Protein AF-A0A7S1ALT2-F1 (afdb_monomer_lite)

Secondary structure (DSSP, 8-state):
-HHHHTGGG-S-HHHHHHHHHHHHHHHHHHHHHH--SSSHHHHHHHHHHHHHHHHHHHHHHHTS--SSTTHHHHHHHHHHHHHHHHHHHHHHHHHHHHHHHHTTTT--

Sequence (108 aa):
NTCVALVPVIPNEALELFALAMILLPSLVISARVFPWRVHLANYLDIATNGGFLLIVFLAALFKDVPDKFLIADLLIIVFFCIVSLFLGAVFVALYTLCSQRGKAYAY

Foldseek 3Di:
DVQLVCLVVDPDVLVSLVSNLVVLVVVLVCLLVPVVDPDNLVSLVVSLVSLVVSLVSLVVSQPDDDPPCPPVNVVSVVVNVVSVVVNVVSVVVSVVVVVVCVVVVPPD

Structure (mmCIF, N/CA/C/O backbone):
data_AF-A0A7S1ALT2-F1
#
_entry.id   AF-A0A7S1ALT2-F1
#
loop_
_atom_site.group_PDB
_atom_site.id
_atom_site.type_symbol
_atom_site.label_atom_id
_atom_site.label_alt_id
_atom_site.label_comp_id
_atom_site.label_asym_id
_atom_site.label_entity_id
_atom_site.label_seq_id
_atom_site.pdbx_PDB_ins_code
_atom_site.Cartn_x
_atom_site.Cartn_y
_atom_site.Cartn_z
_atom_site.occupancy
_atom_site.B_iso_or_equiv
_atom_site.auth_seq_id
_atom_site.auth_comp_id
_atom_site.auth_asym_id
_atom_site.auth_atom_id
_atom_site.pdbx_PDB_model_num
ATOM 1 N N . ASN A 1 1 ? -4.873 -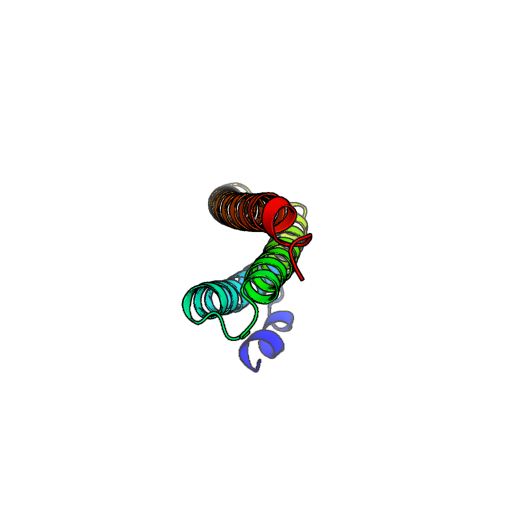14.890 -4.542 1.00 59.78 1 ASN A N 1
ATOM 2 C CA . ASN A 1 1 ? -3.620 -15.657 -4.334 1.00 59.78 1 ASN A CA 1
ATOM 3 C C . ASN A 1 1 ? -3.030 -16.250 -5.605 1.00 59.78 1 ASN A C 1
ATOM 5 O O . ASN A 1 1 ? -1.821 -16.175 -5.752 1.00 59.78 1 ASN A O 1
ATOM 9 N N . THR A 1 2 ? -3.820 -16.764 -6.551 1.00 66.00 2 THR A N 1
ATOM 10 C CA . THR A 1 2 ? -3.311 -17.255 -7.851 1.00 66.00 2 THR A CA 1
ATOM 11 C C . THR A 1 2 ? -2.554 -16.191 -8.655 1.00 66.00 2 THR A C 1
ATOM 13 O O . THR A 1 2 ? -1.502 -16.490 -9.200 1.00 66.00 2 THR A O 1
ATOM 16 N N . CYS A 1 3 ? -3.015 -14.935 -8.654 1.00 64.88 3 CYS A N 1
ATOM 17 C CA . CYS A 1 3 ? -2.319 -13.844 -9.350 1.00 64.88 3 CYS A CA 1
ATOM 18 C C . CYS A 1 3 ? -0.930 -13.539 -8.766 1.00 64.88 3 CYS A C 1
ATOM 20 O O . CYS A 1 3 ? -0.018 -13.220 -9.515 1.00 64.88 3 CYS A O 1
ATOM 22 N N . VAL A 1 4 ? -0.749 -13.682 -7.447 1.00 69.69 4 VAL A N 1
ATOM 23 C CA . VAL A 1 4 ? 0.553 -13.472 -6.784 1.00 69.69 4 VAL A CA 1
ATOM 24 C C . VAL A 1 4 ? 1.544 -14.570 -7.180 1.00 69.69 4 VAL A C 1
ATOM 26 O O . VAL A 1 4 ? 2.720 -14.296 -7.365 1.00 69.69 4 VAL A O 1
ATOM 29 N N . ALA A 1 5 ? 1.069 -15.800 -7.388 1.00 72.25 5 ALA A N 1
ATOM 30 C CA . ALA A 1 5 ? 1.914 -16.913 -7.822 1.00 72.25 5 ALA A CA 1
ATOM 31 C C . ALA A 1 5 ? 2.444 -16.764 -9.264 1.00 72.25 5 ALA A C 1
ATOM 33 O O . ALA A 1 5 ? 3.405 -17.435 -9.625 1.00 72.25 5 ALA A O 1
ATOM 34 N N . LEU A 1 6 ? 1.838 -15.893 -10.081 1.00 68.56 6 LEU A N 1
ATOM 35 C CA . LEU A 1 6 ? 2.261 -15.618 -11.462 1.00 68.56 6 LEU A CA 1
ATOM 36 C C . LEU A 1 6 ? 3.278 -14.476 -11.571 1.00 68.56 6 LEU A C 1
ATOM 38 O O . LEU A 1 6 ? 3.882 -14.295 -12.623 1.00 68.56 6 LEU A O 1
ATOM 42 N N . VAL A 1 7 ? 3.473 -13.717 -10.493 1.00 69.25 7 VAL A N 1
ATOM 43 C CA . VAL A 1 7 ? 4.401 -12.584 -10.435 1.00 69.25 7 VAL A CA 1
ATOM 44 C C . VAL A 1 7 ? 5.845 -12.959 -10.828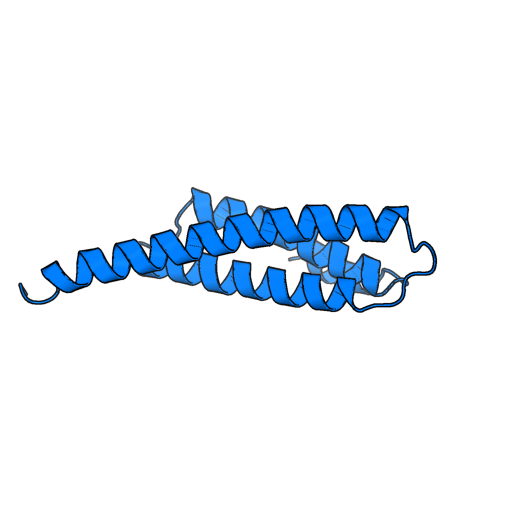 1.00 69.25 7 VAL A C 1
ATOM 46 O O . VAL A 1 7 ? 6.361 -12.310 -11.738 1.00 69.25 7 VAL A O 1
ATOM 49 N N . PRO A 1 8 ? 6.481 -14.021 -10.281 1.00 72.62 8 PRO A N 1
ATOM 50 C CA . PRO A 1 8 ? 7.889 -14.337 -10.569 1.00 72.62 8 PRO A CA 1
ATOM 51 C C . PRO A 1 8 ? 8.150 -14.869 -11.987 1.00 72.62 8 PRO A C 1
ATOM 53 O O . PRO A 1 8 ? 9.272 -15.229 -12.327 1.00 72.62 8 PRO A O 1
ATOM 56 N N . VAL A 1 9 ? 7.121 -14.945 -12.836 1.00 74.69 9 VAL A N 1
ATOM 57 C CA . VAL A 1 9 ? 7.260 -15.304 -14.256 1.00 74.69 9 VAL A CA 1
ATOM 58 C C . VAL A 1 9 ? 7.746 -14.100 -15.084 1.00 74.69 9 VAL A C 1
ATOM 60 O O . VAL A 1 9 ? 8.162 -14.256 -16.231 1.00 74.69 9 VAL A O 1
ATOM 63 N N . ILE A 1 10 ? 7.710 -12.889 -14.519 1.00 73.00 10 ILE A N 1
ATOM 64 C CA . ILE A 1 10 ? 8.103 -11.655 -15.199 1.00 73.00 10 ILE A CA 1
ATOM 65 C C . ILE A 1 10 ? 9.637 -11.511 -15.156 1.00 73.00 10 ILE A C 1
ATOM 67 O O . ILE A 1 10 ? 10.206 -11.401 -14.076 1.00 73.00 10 ILE A O 1
ATOM 71 N N . PRO A 1 11 ? 10.329 -11.438 -16.309 1.00 69.69 11 PRO A N 1
ATOM 72 C CA . PRO A 1 11 ? 11.796 -11.398 -16.363 1.00 69.69 11 PRO A CA 1
ATOM 73 C C . PRO A 1 11 ? 12.402 -10.058 -15.914 1.00 69.69 11 PRO A C 1
ATOM 75 O O . PRO A 1 11 ? 13.615 -9.946 -15.765 1.00 69.69 11 PRO A O 1
ATOM 78 N N . ASN A 1 12 ? 11.576 -9.024 -15.735 1.00 72.75 12 ASN A N 1
ATOM 79 C CA . ASN A 1 12 ? 11.993 -7.720 -15.234 1.00 72.75 12 ASN A CA 1
ATOM 80 C C . ASN A 1 12 ? 11.583 -7.585 -13.766 1.00 72.75 12 ASN A C 1
ATOM 82 O O . ASN A 1 12 ? 10.409 -7.393 -13.457 1.00 72.75 12 ASN A O 1
ATOM 86 N N . GLU A 1 13 ? 12.570 -7.625 -12.879 1.00 72.12 13 GLU A N 1
ATOM 87 C CA . GLU A 1 13 ? 12.359 -7.651 -11.433 1.00 72.12 13 GLU A CA 1
ATOM 88 C C . GLU A 1 13 ? 11.697 -6.367 -10.882 1.00 72.12 13 GLU A C 1
ATOM 90 O O . GLU A 1 13 ? 11.054 -6.394 -9.835 1.00 72.12 13 GLU A O 1
ATOM 95 N N . ALA A 1 14 ? 11.835 -5.220 -11.559 1.00 68.31 14 ALA A N 1
ATOM 96 C CA . ALA A 1 14 ? 11.139 -3.989 -11.168 1.00 68.31 14 ALA A CA 1
ATOM 97 C C . ALA A 1 14 ? 9.651 -4.056 -11.537 1.00 68.31 14 ALA A C 1
ATOM 99 O O . ALA A 1 14 ? 8.777 -3.659 -10.764 1.00 68.31 14 ALA A O 1
ATOM 100 N N . LEU A 1 15 ? 9.363 -4.610 -12.716 1.00 73.44 15 LEU A N 1
ATOM 101 C CA . LEU A 1 15 ? 8.005 -4.811 -13.210 1.00 73.44 15 LEU A CA 1
ATOM 102 C C . LEU A 1 15 ? 7.285 -5.923 -12.433 1.00 73.44 15 LEU A C 1
ATOM 104 O O . LEU A 1 15 ? 6.080 -5.838 -12.216 1.00 73.44 15 LEU A O 1
ATOM 108 N N . GLU A 1 16 ? 8.033 -6.914 -11.954 1.00 76.25 16 GLU A N 1
ATOM 109 C CA . GLU A 1 16 ? 7.580 -7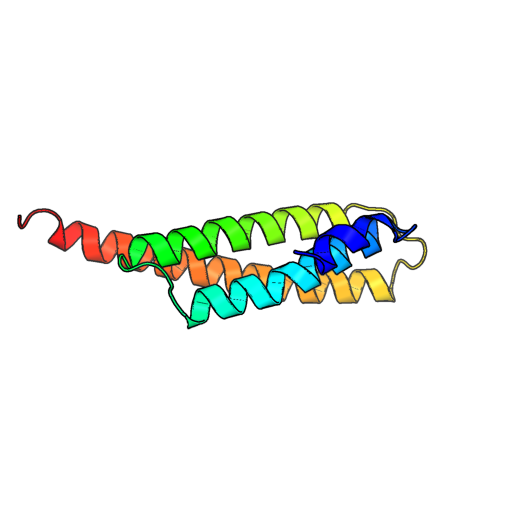.945 -11.024 1.00 76.25 16 GLU A CA 1
ATOM 110 C C . GLU A 1 16 ? 7.068 -7.332 -9.710 1.00 76.25 16 GLU A C 1
ATOM 112 O O . GLU A 1 16 ? 5.914 -7.539 -9.327 1.00 76.25 16 GLU A O 1
ATOM 117 N N . LEU A 1 17 ? 7.897 -6.519 -9.047 1.00 74.44 17 LEU A N 1
ATOM 118 C CA . LEU A 1 17 ? 7.530 -5.854 -7.795 1.00 74.44 17 LEU A CA 1
ATOM 119 C C . LEU A 1 17 ? 6.358 -4.881 -7.989 1.00 74.44 17 LEU A C 1
ATOM 121 O O . LEU A 1 17 ? 5.463 -4.810 -7.144 1.00 74.44 17 LEU A O 1
ATOM 125 N N . PHE A 1 18 ? 6.315 -4.184 -9.127 1.00 74.00 18 PHE A N 1
ATOM 126 C CA . PHE A 1 18 ? 5.193 -3.323 -9.490 1.00 74.00 18 PHE A CA 1
ATOM 127 C C . PHE A 1 18 ? 3.891 -4.116 -9.685 1.00 74.00 18 PHE A C 1
ATOM 129 O O . PHE A 1 18 ? 2.855 -3.753 -9.128 1.00 74.00 18 PHE A O 1
ATOM 136 N N . ALA A 1 19 ? 3.930 -5.226 -10.427 1.00 79.38 19 ALA A N 1
ATOM 137 C CA . ALA A 1 19 ? 2.770 -6.086 -10.643 1.00 79.38 19 ALA A CA 1
ATOM 138 C C . ALA A 1 19 ? 2.256 -6.684 -9.326 1.00 79.38 19 ALA A C 1
ATOM 140 O O . ALA A 1 19 ? 1.048 -6.702 -9.083 1.00 79.38 19 ALA A O 1
ATOM 141 N N . LEU A 1 20 ? 3.162 -7.106 -8.440 1.00 80.12 20 LEU A N 1
ATOM 142 C CA . LEU A 1 20 ? 2.821 -7.597 -7.107 1.00 80.12 20 LEU A CA 1
ATOM 143 C C . LEU A 1 20 ? 2.078 -6.533 -6.296 1.00 80.12 20 LEU A C 1
ATOM 145 O O . LEU A 1 20 ? 1.033 -6.810 -5.703 1.00 80.12 20 LEU A O 1
ATOM 149 N N . ALA A 1 21 ? 2.574 -5.299 -6.316 1.00 76.56 21 ALA A N 1
ATOM 150 C CA . ALA A 1 21 ? 1.953 -4.202 -5.597 1.00 76.56 21 ALA A CA 1
ATOM 151 C C . ALA A 1 21 ? 0.587 -3.806 -6.190 1.00 76.56 21 ALA A C 1
ATOM 153 O O . ALA A 1 21 ? -0.359 -3.558 -5.441 1.00 76.56 21 ALA A O 1
ATOM 154 N N . MET A 1 22 ? 0.434 -3.847 -7.518 1.00 78.06 22 MET A N 1
ATOM 155 C CA . MET A 1 22 ? -0.849 -3.634 -8.202 1.00 78.06 22 MET A CA 1
ATOM 156 C C . MET A 1 22 ? -1.885 -4.722 -7.896 1.00 78.06 22 MET A C 1
ATOM 158 O O . MET A 1 22 ? -3.079 -4.436 -7.881 1.00 78.06 22 MET A O 1
ATOM 162 N N . ILE A 1 23 ? -1.461 -5.956 -7.615 1.00 83.50 23 ILE A N 1
ATOM 163 C CA . ILE A 1 23 ? -2.357 -7.043 -7.188 1.00 83.50 23 ILE A CA 1
ATOM 164 C C . ILE A 1 23 ? -2.786 -6.866 -5.724 1.00 83.50 23 ILE A C 1
ATOM 166 O O . ILE A 1 23 ? -3.925 -7.171 -5.365 1.00 83.50 23 ILE A O 1
ATOM 170 N N . LEU A 1 24 ? -1.887 -6.375 -4.872 1.00 80.81 24 LEU A N 1
ATOM 171 C CA . LEU A 1 24 ? -2.141 -6.185 -3.443 1.00 80.81 24 LEU A CA 1
ATOM 172 C C . LEU A 1 24 ? -2.951 -4.911 -3.136 1.00 80.81 24 LEU A C 1
ATOM 174 O O . LEU A 1 24 ? -3.705 -4.888 -2.162 1.00 80.81 24 LEU A O 1
ATOM 178 N N . LEU A 1 25 ? -2.866 -3.878 -3.979 1.00 80.00 25 LEU A N 1
ATOM 179 C CA . LEU A 1 25 ? -3.598 -2.612 -3.833 1.00 80.00 25 LEU A C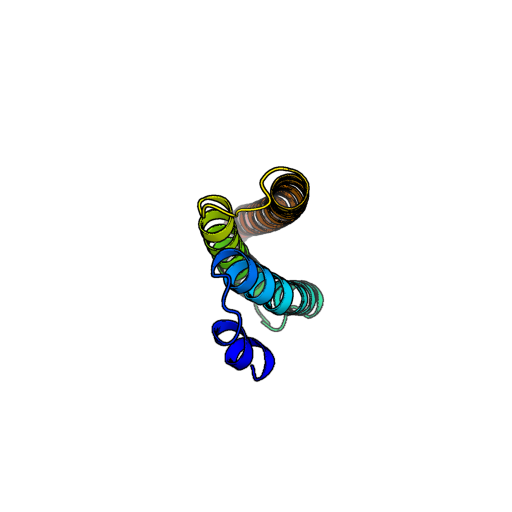A 1
ATOM 180 C C . LEU A 1 25 ? -5.129 -2.793 -3.735 1.00 80.00 25 LEU A C 1
ATOM 182 O O . LEU A 1 25 ? -5.721 -2.303 -2.772 1.00 80.00 25 LEU A O 1
ATOM 186 N N . PRO A 1 26 ? -5.800 -3.520 -4.651 1.00 82.25 26 PRO A N 1
ATOM 187 C CA . PRO A 1 26 ? -7.233 -3.784 -4.552 1.00 82.25 26 PRO A CA 1
ATOM 188 C C . PRO A 1 26 ? -7.607 -4.525 -3.270 1.00 82.25 26 PRO A C 1
ATOM 190 O O . PRO A 1 26 ? -8.632 -4.219 -2.668 1.00 82.25 26 PRO A O 1
ATOM 193 N N . SER A 1 27 ? -6.763 -5.460 -2.819 1.00 81.75 27 SER A N 1
ATOM 194 C CA . SER A 1 27 ? -6.985 -6.178 -1.561 1.00 81.75 27 SER A CA 1
ATOM 195 C C . SER A 1 27 ? -6.988 -5.219 -0.372 1.00 81.75 27 SER A C 1
ATOM 197 O O . SER A 1 27 ? -7.870 -5.306 0.477 1.00 81.75 27 SER A O 1
ATOM 199 N N . LEU A 1 28 ? -6.051 -4.266 -0.337 1.00 80.56 28 LEU A N 1
ATOM 200 C CA . LEU A 1 28 ? -6.007 -3.221 0.686 1.00 80.56 28 LEU A CA 1
ATOM 201 C C . LEU A 1 28 ? -7.271 -2.349 0.653 1.00 80.56 28 LEU A C 1
ATOM 203 O O . LEU A 1 28 ? -7.868 -2.086 1.694 1.00 80.56 28 LEU A O 1
ATOM 207 N N . VAL A 1 29 ? -7.699 -1.922 -0.539 1.00 80.31 29 VAL A N 1
ATOM 208 C CA . VAL A 1 29 ? -8.891 -1.076 -0.718 1.00 80.31 29 VAL A CA 1
ATOM 209 C C . VAL A 1 29 ? -10.160 -1.804 -0.275 1.00 80.31 29 VAL A C 1
ATOM 211 O O . VAL A 1 29 ? -11.005 -1.211 0.396 1.00 80.31 29 VAL A O 1
ATOM 214 N N . ILE A 1 30 ? -10.292 -3.090 -0.607 1.00 83.44 30 ILE A N 1
ATOM 215 C CA . ILE A 1 30 ? -11.422 -3.919 -0.176 1.00 83.44 30 ILE A CA 1
ATOM 216 C C . ILE A 1 30 ? -11.407 -4.069 1.346 1.00 83.44 30 ILE A C 1
ATOM 218 O O . ILE A 1 30 ? -12.426 -3.802 1.977 1.00 83.44 30 ILE A O 1
ATOM 222 N N . SER A 1 31 ? -10.266 -4.406 1.955 1.00 79.50 31 SER A N 1
ATOM 223 C CA . SER A 1 31 ? -10.150 -4.506 3.417 1.00 79.50 31 SER A CA 1
ATOM 224 C C . SER A 1 31 ? -10.483 -3.185 4.118 1.00 79.50 31 SER A C 1
ATOM 226 O O . SER A 1 31 ? -11.194 -3.187 5.123 1.00 79.50 31 SER A O 1
ATOM 228 N N . ALA A 1 32 ? -10.063 -2.051 3.549 1.00 76.56 32 ALA A N 1
ATOM 229 C CA . ALA A 1 32 ? -10.376 -0.722 4.069 1.00 76.56 32 ALA A CA 1
ATOM 230 C C . ALA A 1 32 ? -11.861 -0.343 3.958 1.00 76.56 32 ALA A C 1
ATOM 232 O O . ALA A 1 32 ? -12.343 0.481 4.730 1.00 76.56 32 ALA A O 1
ATOM 233 N N . ARG A 1 33 ? -12.598 -0.926 3.006 1.00 80.31 33 ARG A N 1
ATOM 234 C CA . ARG A 1 33 ? -14.042 -0.698 2.833 1.00 80.31 33 ARG A CA 1
ATOM 235 C C . ARG A 1 33 ? -14.898 -1.660 3.643 1.00 80.31 33 ARG A C 1
ATOM 237 O O . ARG A 1 33 ? -15.936 -1.253 4.152 1.00 80.31 33 ARG A O 1
ATOM 244 N N . VAL A 1 34 ? -14.490 -2.922 3.720 1.00 85.44 34 VAL A N 1
ATOM 245 C CA . VAL A 1 34 ? -15.268 -3.991 4.355 1.00 85.44 34 VAL A CA 1
ATOM 246 C C . VAL A 1 34 ? -15.094 -3.982 5.870 1.00 85.44 34 VAL A C 1
ATOM 248 O O . VAL A 1 34 ? -16.022 -4.377 6.567 1.00 85.44 34 VAL A O 1
ATOM 251 N N . PHE A 1 35 ? -13.948 -3.512 6.378 1.00 81.81 35 PHE A N 1
ATOM 252 C CA . PHE A 1 35 ? -13.617 -3.546 7.804 1.00 81.81 35 PHE A CA 1
ATOM 253 C C . PHE A 1 35 ? -13.936 -4.914 8.432 1.00 81.81 35 PHE A C 1
ATOM 255 O O . PHE A 1 35 ? -14.815 -5.023 9.290 1.00 81.81 35 PHE A O 1
ATOM 262 N N . PRO A 1 36 ? -13.251 -5.982 7.982 1.00 78.88 36 PRO A N 1
ATOM 263 C CA . PRO A 1 36 ? -13.623 -7.357 8.311 1.00 78.88 36 PRO A CA 1
ATOM 264 C C . PRO A 1 36 ? -13.563 -7.662 9.814 1.00 78.88 36 PRO A C 1
ATOM 266 O O . PRO A 1 36 ? -14.208 -8.599 10.290 1.00 78.88 36 PRO A O 1
ATOM 269 N N . TRP A 1 37 ? -12.802 -6.881 10.582 1.00 81.88 37 TRP A N 1
ATOM 270 C CA . TRP A 1 37 ? -12.623 -7.093 12.009 1.00 81.88 37 TRP A CA 1
ATOM 271 C C . TRP A 1 37 ? -13.719 -6.395 12.819 1.00 81.88 37 TRP A C 1
ATOM 273 O O . TRP A 1 37 ? -14.066 -5.241 12.583 1.00 81.88 37 TRP A O 1
ATOM 283 N N . ARG A 1 38 ? -14.231 -7.064 13.858 1.00 81.31 38 ARG A N 1
ATOM 284 C CA . ARG A 1 38 ? -15.221 -6.459 14.772 1.00 81.31 38 ARG A CA 1
ATOM 285 C C . ARG A 1 38 ? -14.650 -5.288 15.574 1.00 81.31 38 ARG A C 1
ATOM 287 O O . ARG A 1 38 ? -15.377 -4.374 15.945 1.00 81.31 38 ARG A O 1
ATOM 294 N N . VAL A 1 39 ? -13.351 -5.326 15.863 1.00 82.88 39 VAL A N 1
ATOM 295 C CA . VAL A 1 39 ? -12.660 -4.274 16.608 1.00 82.88 39 VAL A CA 1
ATOM 296 C C . VAL A 1 39 ? -12.140 -3.235 15.619 1.00 82.88 39 VAL A C 1
ATOM 298 O O . VAL A 1 39 ? -11.261 -3.529 14.812 1.00 82.88 39 VAL A O 1
ATOM 301 N N . HIS A 1 40 ? -12.641 -1.999 15.702 1.00 76.94 40 HIS A N 1
ATOM 302 C CA . HIS A 1 40 ? -12.220 -0.907 14.814 1.00 76.94 40 HIS A CA 1
ATOM 303 C C . HIS A 1 40 ? -10.709 -0.666 14.837 1.00 76.94 40 HIS A C 1
ATOM 305 O O . HIS A 1 40 ? -10.113 -0.443 13.790 1.00 76.94 40 HIS A O 1
ATOM 311 N N . LEU A 1 41 ? -10.074 -0.776 16.006 1.00 75.88 41 LEU A N 1
ATOM 312 C CA . LEU A 1 41 ? -8.624 -0.639 16.114 1.00 75.88 41 LEU A CA 1
ATOM 313 C C . LEU A 1 41 ? -7.875 -1.698 15.290 1.00 75.88 41 LEU A C 1
ATOM 315 O O . LEU A 1 41 ? -6.905 -1.365 14.618 1.00 75.88 41 LEU A O 1
ATOM 319 N N . ALA A 1 42 ? -8.346 -2.950 15.303 1.00 79.44 42 ALA A N 1
ATOM 320 C CA . ALA A 1 42 ? -7.727 -4.035 14.545 1.00 79.44 42 ALA A CA 1
ATOM 321 C C . ALA A 1 42 ? -7.810 -3.783 13.034 1.00 79.44 42 ALA A C 1
ATOM 323 O O . ALA A 1 42 ? -6.841 -4.018 12.326 1.00 79.44 42 ALA A O 1
ATOM 324 N N . ASN A 1 43 ? -8.921 -3.217 12.557 1.00 79.75 43 ASN A N 1
ATOM 325 C CA . ASN A 1 43 ? -9.055 -2.805 11.162 1.00 79.75 43 ASN A CA 1
ATOM 326 C C . ASN A 1 43 ? -8.036 -1.741 10.748 1.00 79.75 43 ASN A C 1
ATOM 328 O O . ASN A 1 43 ? -7.390 -1.875 9.713 1.00 79.75 43 ASN A O 1
ATOM 332 N N . TYR A 1 44 ? -7.896 -0.675 11.538 1.00 78.50 44 TYR A N 1
ATOM 333 C CA . TYR A 1 44 ? -6.942 0.388 11.221 1.00 78.50 44 TYR A CA 1
ATOM 334 C C . TYR A 1 44 ? -5.501 -0.113 11.267 1.00 78.50 44 TYR A C 1
ATOM 336 O O . TYR A 1 44 ? -4.693 0.268 10.422 1.00 78.50 44 TYR A O 1
ATOM 344 N N . LEU A 1 45 ? -5.194 -0.990 12.224 1.00 80.69 45 LEU A N 1
ATOM 345 C CA . LEU A 1 45 ? -3.878 -1.598 12.350 1.00 80.69 45 LEU A CA 1
ATOM 346 C C . LEU A 1 45 ? -3.577 -2.507 11.153 1.00 80.69 45 LEU A C 1
ATOM 348 O O . LEU A 1 45 ? -2.511 -2.368 10.570 1.00 80.69 45 LEU A O 1
ATOM 352 N N . ASP A 1 46 ? -4.535 -3.331 10.724 1.00 83.00 46 ASP A N 1
ATOM 353 C CA . ASP A 1 46 ? -4.420 -4.208 9.553 1.00 83.00 46 ASP A CA 1
ATOM 354 C C . ASP A 1 46 ? -4.192 -3.416 8.250 1.00 83.00 46 ASP A C 1
ATOM 356 O O . ASP A 1 46 ? -3.297 -3.737 7.464 1.00 83.00 46 ASP A O 1
ATOM 360 N N . ILE A 1 47 ? -4.930 -2.316 8.047 1.00 81.31 47 ILE A N 1
ATOM 361 C CA . ILE A 1 47 ? -4.724 -1.404 6.908 1.00 81.31 47 ILE A CA 1
ATOM 362 C C . ILE A 1 47 ? -3.335 -0.757 6.977 1.00 81.31 47 ILE A C 1
ATOM 364 O O . ILE A 1 47 ? -2.658 -0.661 5.954 1.00 81.31 47 ILE A O 1
ATOM 368 N N . ALA A 1 48 ? -2.885 -0.342 8.164 1.00 80.50 48 ALA A N 1
ATOM 369 C CA . ALA A 1 48 ? -1.564 0.251 8.341 1.00 80.50 48 ALA A CA 1
ATOM 370 C C . ALA A 1 48 ? -0.438 -0.757 8.053 1.00 80.50 48 ALA A C 1
ATOM 372 O O . ALA A 1 48 ? 0.488 -0.425 7.318 1.00 80.50 48 ALA A O 1
ATOM 373 N N . THR A 1 49 ? -0.510 -1.998 8.547 1.00 84.00 49 THR A N 1
ATOM 374 C CA . THR A 1 49 ? 0.517 -3.017 8.263 1.00 84.00 49 THR A CA 1
ATOM 375 C C . THR A 1 49 ? 0.566 -3.401 6.790 1.00 84.00 49 THR A C 1
ATOM 377 O O . THR A 1 49 ? 1.649 -3.421 6.207 1.00 84.00 49 THR A O 1
ATOM 380 N N . ASN A 1 50 ? -0.585 -3.650 6.159 1.00 85.00 50 ASN A N 1
ATOM 381 C CA . ASN A 1 50 ? -0.624 -4.004 4.738 1.00 85.00 50 ASN A CA 1
ATOM 382 C C . ASN A 1 50 ? -0.213 -2.823 3.842 1.00 85.00 50 ASN A C 1
ATOM 384 O O . ASN A 1 50 ? 0.503 -3.009 2.858 1.00 85.00 50 ASN A O 1
ATOM 388 N N . GLY A 1 51 ? -0.615 -1.599 4.199 1.00 81.50 51 GLY A N 1
ATOM 389 C CA . GLY A 1 51 ? -0.211 -0.381 3.498 1.00 81.50 51 GLY A CA 1
ATOM 390 C C . GLY A 1 51 ? 1.289 -0.116 3.621 1.00 81.50 51 GLY A C 1
ATOM 391 O O . GLY A 1 51 ? 1.938 0.205 2.630 1.00 81.50 51 GLY A O 1
ATOM 392 N N . GLY A 1 52 ? 1.863 -0.318 4.810 1.00 83.06 52 GLY A N 1
ATOM 393 C CA . GLY A 1 52 ? 3.302 -0.192 5.042 1.00 83.06 52 GLY A CA 1
ATOM 394 C C . GLY A 1 52 ? 4.111 -1.229 4.262 1.00 83.06 52 GLY A C 1
ATOM 395 O O . GLY A 1 52 ? 5.113 -0.882 3.641 1.00 83.06 52 GLY A O 1
ATOM 396 N N . PHE A 1 53 ? 3.648 -2.482 4.221 1.00 84.38 53 PHE A N 1
ATOM 397 C CA . PHE A 1 53 ? 4.271 -3.533 3.413 1.00 84.38 53 PHE A CA 1
ATOM 398 C C . PHE A 1 53 ? 4.288 -3.175 1.920 1.00 84.38 53 PHE A C 1
ATOM 400 O O . PHE A 1 53 ? 5.336 -3.246 1.280 1.00 84.38 53 PHE A O 1
ATOM 407 N N . LEU A 1 54 ? 3.156 -2.712 1.382 1.00 82.81 54 LEU A N 1
ATOM 408 C CA . LEU A 1 54 ? 3.053 -2.220 0.004 1.00 82.81 54 LEU A CA 1
ATOM 409 C C . LEU A 1 54 ? 4.048 -1.090 -0.294 1.00 82.81 54 LEU A C 1
ATOM 411 O O . LEU A 1 54 ? 4.644 -1.061 -1.369 1.00 82.81 54 LEU A O 1
ATOM 415 N N . LEU A 1 55 ? 4.250 -0.184 0.662 1.00 81.50 55 LEU A N 1
ATOM 416 C CA . LEU A 1 55 ? 5.164 0.950 0.542 1.00 81.50 55 LEU A CA 1
ATOM 417 C C . LEU A 1 55 ? 6.629 0.489 0.479 1.00 81.50 55 LEU A C 1
ATOM 419 O O . LEU A 1 55 ? 7.386 0.972 -0.359 1.00 81.50 55 LEU A O 1
ATOM 423 N N . ILE A 1 56 ? 7.008 -0.494 1.303 1.00 83.06 56 ILE A N 1
ATOM 424 C CA . ILE A 1 56 ? 8.345 -1.112 1.276 1.00 83.06 56 ILE A CA 1
ATOM 425 C C . ILE A 1 56 ? 8.591 -1.816 -0.065 1.00 83.06 56 ILE A C 1
ATOM 427 O O . ILE A 1 56 ? 9.655 -1.645 -0.657 1.00 83.06 56 ILE A O 1
ATOM 431 N N . VAL A 1 57 ? 7.608 -2.569 -0.570 1.00 81.12 57 VAL A N 1
ATOM 432 C CA . VAL A 1 57 ? 7.702 -3.260 -1.869 1.00 81.12 57 VAL A CA 1
ATOM 433 C C . VAL A 1 57 ? 7.867 -2.258 -3.016 1.00 81.12 57 VAL A C 1
ATOM 435 O O . VAL A 1 57 ? 8.726 -2.448 -3.875 1.00 81.12 57 VAL A O 1
ATOM 438 N N . PHE A 1 58 ? 7.104 -1.162 -3.012 1.00 76.25 58 PHE A N 1
ATOM 439 C CA . PHE A 1 58 ? 7.242 -0.098 -4.011 1.00 76.25 58 PHE A CA 1
ATOM 440 C C . PHE A 1 58 ? 8.593 0.611 -3.936 1.00 76.25 58 PHE A C 1
ATOM 442 O O . PHE A 1 58 ? 9.192 0.907 -4.967 1.00 76.25 58 PHE A O 1
ATOM 449 N N . LEU A 1 59 ? 9.092 0.864 -2.725 1.00 77.81 59 LEU A N 1
ATOM 450 C CA . LEU A 1 59 ? 10.399 1.476 -2.529 1.00 77.81 59 LEU A CA 1
ATOM 451 C C . LEU A 1 59 ? 11.510 0.567 -3.078 1.00 77.81 59 LEU A C 1
ATOM 453 O O . LEU A 1 59 ? 12.396 1.038 -3.785 1.00 77.81 59 LEU A O 1
ATOM 457 N N . ALA A 1 60 ? 11.420 -0.742 -2.829 1.00 79.19 60 ALA A N 1
ATOM 458 C CA . ALA A 1 60 ? 12.336 -1.730 -3.393 1.00 79.19 60 ALA A CA 1
ATOM 459 C C . ALA A 1 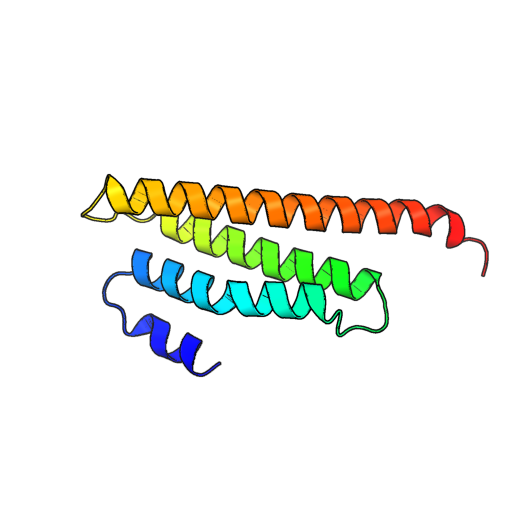60 ? 12.277 -1.783 -4.931 1.00 79.19 60 ALA A C 1
ATOM 461 O O . ALA A 1 60 ? 13.312 -1.946 -5.573 1.00 79.19 60 ALA A O 1
ATOM 462 N N . ALA A 1 61 ? 11.091 -1.608 -5.525 1.00 74.19 61 ALA A N 1
ATOM 463 C CA . ALA A 1 61 ? 10.929 -1.526 -6.977 1.00 74.19 61 ALA A CA 1
ATOM 464 C C . ALA A 1 61 ? 11.584 -0.265 -7.564 1.00 74.19 61 ALA A C 1
ATOM 466 O O . ALA A 1 61 ? 12.192 -0.324 -8.628 1.00 74.19 61 ALA A O 1
ATOM 467 N N . LEU A 1 62 ? 11.484 0.864 -6.856 1.00 71.25 62 LEU A N 1
ATOM 468 C CA . LEU A 1 62 ? 11.999 2.162 -7.294 1.00 71.25 62 LEU A CA 1
ATOM 469 C C . LEU A 1 62 ? 13.530 2.258 -7.223 1.00 71.25 62 LEU A C 1
ATOM 471 O O . LEU A 1 62 ? 14.137 2.948 -8.034 1.00 71.25 62 LEU A O 1
ATOM 475 N N . PHE A 1 63 ? 14.164 1.540 -6.292 1.00 72.44 63 PHE A N 1
ATOM 476 C CA . PHE A 1 63 ? 15.627 1.445 -6.206 1.00 72.44 63 PHE A CA 1
ATOM 477 C C . PHE A 1 63 ? 16.260 0.529 -7.263 1.00 72.44 63 PHE A C 1
ATOM 479 O O . PHE A 1 63 ? 17.482 0.382 -7.290 1.00 72.44 63 PHE A O 1
ATOM 486 N N . LYS A 1 64 ? 15.456 -0.107 -8.118 1.00 72.69 64 LYS A N 1
ATOM 487 C CA . LYS A 1 64 ? 15.931 -1.077 -9.099 1.00 72.69 64 LYS A CA 1
ATOM 488 C C . LYS A 1 64 ? 16.183 -0.409 -10.445 1.00 72.69 64 LYS A C 1
ATOM 490 O O . LYS A 1 64 ? 15.325 0.300 -10.962 1.00 72.69 64 LYS A O 1
ATOM 495 N N . ASP A 1 65 ? 17.358 -0.647 -11.022 1.00 64.12 65 ASP A N 1
ATOM 496 C CA . ASP A 1 65 ? 17.737 -0.064 -12.308 1.00 64.12 65 ASP A CA 1
ATOM 497 C C . ASP A 1 65 ? 16.900 -0.656 -13.453 1.00 64.12 65 ASP A C 1
ATOM 499 O O . ASP A 1 65 ? 17.031 -1.828 -13.806 1.00 64.12 65 ASP A O 1
ATOM 503 N N . VAL A 1 66 ? 16.046 0.175 -14.057 1.00 65.19 66 VAL A N 1
ATOM 504 C CA . VAL A 1 66 ? 15.241 -0.178 -15.236 1.00 65.19 66 VAL A CA 1
ATOM 505 C C . VAL A 1 66 ? 15.864 0.461 -16.487 1.00 65.19 66 VAL A C 1
ATOM 507 O O . VAL A 1 66 ? 16.285 1.619 -16.428 1.00 65.19 66 VAL A O 1
ATOM 510 N N . PRO A 1 67 ? 15.932 -0.248 -17.631 1.00 59.66 67 PRO A N 1
ATOM 511 C CA . PRO A 1 67 ? 16.496 0.291 -18.873 1.00 59.66 67 PRO A CA 1
ATOM 512 C C . PRO A 1 67 ? 15.720 1.499 -19.436 1.00 59.66 67 PRO A C 1
ATOM 514 O O . PRO A 1 67 ? 16.340 2.409 -19.981 1.00 59.66 67 PRO A O 1
ATOM 517 N N . ASP A 1 68 ? 14.397 1.564 -19.239 1.00 63.22 68 ASP A N 1
ATOM 518 C CA . ASP A 1 68 ? 13.544 2.702 -19.624 1.00 63.22 68 ASP A CA 1
ATOM 519 C C . ASP A 1 68 ? 13.352 3.678 -18.453 1.00 63.22 68 ASP A C 1
ATOM 521 O O . ASP A 1 68 ? 12.386 3.616 -17.690 1.00 63.22 68 ASP A O 1
ATOM 525 N N . LYS A 1 69 ? 14.316 4.591 -18.295 1.00 62.00 69 LYS A N 1
ATOM 526 C CA . LYS A 1 69 ? 14.468 5.418 -17.086 1.00 62.00 69 LYS A CA 1
ATOM 527 C C . LYS A 1 69 ? 13.489 6.580 -16.939 1.00 62.00 69 LYS A C 1
ATOM 529 O O . LYS A 1 69 ? 13.347 7.073 -15.831 1.00 62.00 69 LYS A O 1
ATOM 534 N N . PHE A 1 70 ? 12.846 7.049 -18.008 1.00 66.31 70 PHE A N 1
ATOM 535 C CA . PHE A 1 70 ? 12.069 8.296 -17.942 1.00 66.31 70 PHE A CA 1
ATOM 536 C C . PHE A 1 70 ? 10.568 8.062 -17.725 1.00 66.31 70 PHE A C 1
ATOM 538 O O . PHE A 1 70 ? 10.012 8.561 -16.756 1.00 66.31 70 PHE A O 1
ATOM 545 N N . LEU A 1 71 ? 9.910 7.255 -18.566 1.00 66.31 71 LEU A N 1
ATOM 546 C CA . LEU A 1 71 ? 8.454 7.050 -18.471 1.00 66.31 71 LEU A CA 1
ATOM 547 C C . LEU A 1 71 ? 8.041 6.137 -17.309 1.00 66.31 71 LEU A C 1
ATOM 549 O O . LEU A 1 71 ? 7.055 6.403 -16.624 1.00 66.31 71 LEU A O 1
ATOM 553 N N . ILE A 1 72 ? 8.788 5.054 -17.082 1.00 68.44 72 ILE A N 1
ATOM 554 C CA . ILE A 1 72 ? 8.459 4.076 -16.038 1.00 68.44 72 ILE A CA 1
ATOM 555 C C . ILE A 1 72 ? 8.765 4.659 -14.654 1.00 68.44 72 ILE A C 1
ATOM 557 O O . ILE A 1 72 ? 7.975 4.474 -13.730 1.00 68.44 72 ILE A O 1
ATOM 561 N N . ALA A 1 73 ? 9.858 5.419 -14.523 1.00 69.50 73 ALA A N 1
ATOM 562 C CA . ALA A 1 73 ? 10.212 6.080 -13.271 1.00 69.50 73 ALA A CA 1
ATOM 563 C C . ALA A 1 73 ? 9.181 7.143 -12.861 1.00 69.50 73 ALA A C 1
ATOM 565 O O . ALA A 1 73 ? 8.757 7.139 -11.708 1.00 69.50 73 ALA A O 1
ATOM 566 N N . ASP A 1 74 ? 8.713 7.991 -13.787 1.00 75.00 74 ASP A N 1
ATOM 567 C CA . ASP A 1 74 ? 7.686 9.000 -13.478 1.00 75.00 74 ASP A CA 1
ATOM 568 C C . ASP A 1 74 ? 6.366 8.356 -13.028 1.00 75.00 74 ASP A C 1
ATOM 570 O O . ASP A 1 74 ? 5.775 8.768 -12.026 1.00 75.00 74 ASP A O 1
ATOM 574 N N . LEU A 1 75 ? 5.920 7.291 -13.706 1.00 72.69 75 LEU A N 1
ATOM 575 C CA . LEU A 1 75 ? 4.720 6.550 -13.304 1.00 72.69 75 LEU A CA 1
ATOM 576 C C . LEU A 1 75 ? 4.882 5.890 -11.928 1.00 72.69 75 LEU A C 1
ATOM 578 O O . LEU A 1 75 ? 3.967 5.960 -11.104 1.00 72.69 75 LEU A O 1
ATOM 582 N N . LEU A 1 76 ? 6.041 5.286 -11.652 1.00 72.19 76 LEU A N 1
ATOM 583 C CA . LEU A 1 76 ? 6.355 4.690 -10.349 1.00 72.19 76 LEU A CA 1
ATOM 584 C C . LEU A 1 76 ? 6.327 5.735 -9.231 1.00 72.19 76 LEU A C 1
ATOM 586 O O . LEU A 1 76 ? 5.757 5.474 -8.173 1.00 72.19 76 LEU A O 1
ATOM 590 N N . ILE A 1 77 ? 6.891 6.921 -9.470 1.00 76.31 77 ILE A N 1
ATOM 591 C CA . ILE A 1 77 ? 6.916 8.023 -8.503 1.00 76.31 77 ILE A CA 1
ATOM 592 C C . ILE A 1 77 ? 5.496 8.518 -8.203 1.00 76.31 77 ILE A C 1
ATOM 594 O O . ILE A 1 77 ? 5.139 8.672 -7.033 1.00 76.31 77 ILE A O 1
ATOM 598 N N . ILE A 1 78 ? 4.657 8.727 -9.224 1.00 80.12 78 ILE A N 1
ATOM 599 C CA . ILE A 1 78 ? 3.265 9.173 -9.032 1.00 80.12 78 ILE A CA 1
ATOM 600 C C . ILE A 1 78 ? 2.487 8.156 -8.191 1.00 80.12 78 ILE A C 1
ATOM 602 O O . ILE A 1 78 ? 1.839 8.521 -7.207 1.00 80.12 78 ILE A O 1
ATOM 606 N N . VAL A 1 79 ? 2.581 6.870 -8.540 1.00 75.44 79 VAL A N 1
ATOM 607 C CA . VAL A 1 79 ? 1.890 5.801 -7.806 1.00 75.44 79 VAL A CA 1
ATOM 608 C C . VAL A 1 79 ? 2.422 5.686 -6.375 1.00 75.44 79 VAL A C 1
ATOM 610 O O . VAL A 1 79 ? 1.633 5.524 -5.442 1.00 75.44 79 VAL A O 1
ATOM 613 N N . PHE A 1 80 ? 3.729 5.859 -6.172 1.00 76.06 80 PHE A N 1
ATOM 614 C CA . PHE A 1 80 ? 4.339 5.899 -4.847 1.00 76.06 80 PHE A CA 1
ATOM 615 C C . PHE A 1 80 ? 3.749 7.018 -3.980 1.00 76.06 80 PHE A C 1
ATOM 617 O O . PHE A 1 80 ? 3.290 6.748 -2.871 1.00 76.06 80 PHE A O 1
ATOM 624 N N . PHE A 1 81 ? 3.662 8.253 -4.483 1.00 80.81 81 PHE A N 1
ATOM 625 C CA . PHE A 1 81 ? 3.053 9.363 -3.741 1.00 80.81 81 PHE A CA 1
ATOM 626 C C . PHE A 1 81 ? 1.565 9.128 -3.427 1.00 80.81 81 PHE A C 1
ATOM 628 O O . PHE A 1 81 ? 1.103 9.450 -2.325 1.00 80.81 81 PHE A O 1
ATOM 635 N N . CYS A 1 82 ? 0.808 8.512 -4.340 1.00 80.69 82 CYS A N 1
ATOM 636 C CA . CYS A 1 82 ? -0.576 8.114 -4.075 1.00 80.69 82 CYS A CA 1
ATOM 637 C C . CYS A 1 82 ? -0.672 7.101 -2.923 1.00 80.69 82 CYS A C 1
ATOM 639 O O . CYS A 1 82 ? -1.499 7.262 -2.026 1.00 80.69 82 CYS A O 1
ATOM 641 N N . ILE A 1 83 ? 0.196 6.089 -2.892 1.00 75.38 83 ILE A N 1
ATOM 642 C CA . ILE A 1 83 ? 0.201 5.079 -1.824 1.00 75.38 83 ILE A CA 1
ATOM 643 C C . ILE A 1 83 ? 0.670 5.682 -0.497 1.00 75.38 83 ILE A C 1
ATOM 645 O O . ILE A 1 83 ? 0.072 5.405 0.540 1.00 75.38 83 ILE A O 1
ATOM 649 N N . VAL A 1 84 ? 1.683 6.555 -0.517 1.00 80.88 84 VAL A N 1
ATOM 650 C CA . VAL A 1 84 ? 2.172 7.270 0.673 1.00 80.88 84 VAL A CA 1
ATOM 651 C C . VAL A 1 84 ? 1.069 8.132 1.286 1.00 80.88 84 VAL A C 1
ATOM 653 O O . VAL A 1 84 ? 0.880 8.099 2.500 1.00 80.88 84 VAL A O 1
ATOM 656 N N . SER A 1 85 ? 0.306 8.874 0.478 1.00 80.50 85 SER A N 1
ATOM 657 C CA . SER A 1 85 ? -0.795 9.700 0.993 1.00 80.50 85 SER A CA 1
ATOM 658 C C . SER A 1 85 ? -1.924 8.860 1.605 1.00 80.50 85 SER A C 1
ATOM 660 O O . SER A 1 85 ? -2.414 9.197 2.685 1.00 80.50 85 SER A O 1
ATOM 662 N N . LEU A 1 86 ? -2.275 7.723 0.990 1.00 77.25 86 LEU A N 1
ATOM 663 C CA . LEU A 1 86 ? -3.216 6.751 1.560 1.00 77.25 86 LEU A CA 1
ATOM 664 C C . LEU A 1 86 ? -2.704 6.150 2.877 1.00 77.25 86 LEU A C 1
ATOM 666 O O . LEU A 1 86 ? -3.462 6.060 3.844 1.00 77.25 86 LEU A O 1
ATOM 670 N N . PHE A 1 87 ? -1.424 5.772 2.936 1.00 76.62 87 PHE A N 1
ATOM 671 C CA . PHE A 1 87 ? -0.795 5.219 4.134 1.00 76.62 87 PHE A CA 1
ATOM 672 C C . PHE A 1 87 ? -0.774 6.233 5.280 1.00 76.62 87 PHE A C 1
ATOM 674 O O . PHE A 1 87 ? -1.217 5.918 6.383 1.00 76.62 87 PHE A O 1
ATOM 681 N N . LEU A 1 88 ? -0.331 7.466 5.019 1.00 80.69 88 LEU A N 1
ATOM 682 C CA . LEU A 1 88 ? -0.342 8.537 6.015 1.00 80.69 88 LEU A CA 1
ATOM 683 C C . LEU A 1 88 ? -1.764 8.803 6.511 1.00 80.69 88 LEU A C 1
ATOM 685 O O . LEU A 1 88 ? -1.971 8.877 7.719 1.00 80.69 88 LEU A O 1
ATOM 689 N N . GLY A 1 89 ? -2.751 8.871 5.613 1.00 79.75 89 GLY A N 1
ATOM 690 C CA . GLY A 1 89 ? -4.159 9.013 5.985 1.00 79.75 89 GLY A CA 1
ATOM 691 C C . GLY A 1 89 ? -4.633 7.900 6.924 1.00 79.75 89 GLY A C 1
ATOM 692 O O . GLY A 1 89 ? -5.209 8.183 7.974 1.00 79.75 89 GLY A O 1
ATOM 693 N N . ALA A 1 90 ? -4.331 6.640 6.601 1.00 73.81 90 ALA A N 1
ATOM 694 C CA . ALA A 1 90 ? -4.677 5.498 7.444 1.00 73.81 90 ALA A CA 1
ATOM 695 C C . ALA A 1 90 ? -4.000 5.561 8.825 1.00 73.81 90 ALA A C 1
ATOM 697 O O . ALA A 1 90 ? -4.661 5.348 9.841 1.00 73.81 90 ALA A O 1
ATOM 698 N N . VAL A 1 91 ? -2.711 5.912 8.879 1.00 78.00 91 VAL A N 1
ATOM 699 C CA . VAL A 1 91 ? -1.950 6.049 10.130 1.00 78.00 91 VAL A CA 1
ATOM 700 C C . VAL A 1 91 ? -2.481 7.200 10.983 1.00 78.00 91 VAL A C 1
ATOM 702 O O . VAL A 1 91 ? -2.674 7.023 12.184 1.00 78.00 91 VAL A O 1
ATOM 705 N N . PHE A 1 92 ? -2.778 8.359 10.392 1.00 83.19 92 PHE A N 1
ATOM 706 C CA . PHE A 1 92 ? -3.359 9.488 11.120 1.00 83.19 92 PHE A CA 1
ATOM 707 C C . PHE A 1 92 ? -4.720 9.133 11.723 1.00 83.19 92 PHE A C 1
ATOM 709 O O . PHE A 1 92 ? -4.969 9.454 12.884 1.00 83.19 92 PHE A O 1
ATOM 716 N N . VAL A 1 93 ? -5.579 8.421 10.988 1.00 78.88 93 VAL A N 1
ATOM 717 C CA . VAL A 1 93 ? -6.875 7.957 11.508 1.00 78.88 93 VAL A CA 1
ATOM 718 C C . VAL A 1 93 ? -6.691 6.901 12.606 1.00 78.88 93 VAL A C 1
ATOM 720 O O . VAL A 1 93 ? -7.362 6.963 13.639 1.00 78.88 93 VAL A O 1
ATOM 723 N N . ALA A 1 94 ? -5.752 5.967 12.444 1.00 70.88 94 ALA A N 1
ATOM 724 C CA . ALA A 1 94 ? -5.423 4.969 13.462 1.00 70.88 94 ALA A CA 1
ATOM 725 C C . ALA A 1 94 ? -4.934 5.623 14.767 1.00 70.88 94 ALA A C 1
ATOM 727 O O . ALA A 1 94 ? -5.404 5.299 15.856 1.00 70.88 94 ALA A O 1
ATOM 728 N N . LEU A 1 95 ? -4.027 6.597 14.665 1.00 78.75 95 LEU A N 1
ATOM 729 C CA . LEU A 1 95 ? -3.506 7.340 15.812 1.00 78.75 95 LEU A CA 1
ATOM 730 C C . LEU A 1 95 ? -4.577 8.226 16.451 1.00 78.75 95 LEU A C 1
ATOM 732 O O . LEU A 1 95 ? -4.685 8.264 17.674 1.00 78.75 95 LEU A O 1
ATOM 736 N N . TYR A 1 96 ? -5.405 8.896 15.648 1.00 79.69 96 TYR A N 1
ATOM 737 C CA . TYR A 1 96 ? -6.515 9.704 16.151 1.00 79.69 96 TYR A CA 1
ATOM 738 C C . TYR A 1 96 ? -7.515 8.853 16.942 1.00 79.69 96 TYR A C 1
ATOM 740 O O . TYR A 1 96 ? -7.908 9.221 18.050 1.00 79.69 96 TYR A O 1
ATOM 748 N N . THR A 1 97 ? -7.891 7.686 16.414 1.00 72.88 97 THR A N 1
ATOM 749 C CA . THR A 1 97 ? -8.805 6.763 17.100 1.00 72.88 97 THR A CA 1
ATOM 750 C C . THR A 1 97 ? -8.185 6.187 18.372 1.00 72.88 97 THR A C 1
ATOM 752 O O . THR A 1 97 ? -8.864 6.144 19.396 1.00 72.88 97 THR A O 1
ATOM 755 N N . LEU A 1 98 ? -6.891 5.848 18.365 1.00 73.06 98 LEU A N 1
ATOM 756 C CA . LEU A 1 98 ? -6.150 5.439 19.563 1.00 73.06 98 LEU A CA 1
ATOM 757 C C . LEU A 1 98 ? -6.123 6.528 20.641 1.00 73.06 98 LEU A C 1
ATOM 759 O O . LEU A 1 98 ? -6.427 6.256 21.803 1.00 73.06 98 LEU A O 1
ATOM 763 N N . CYS A 1 99 ? -5.793 7.766 20.275 1.00 78.94 99 CYS A N 1
ATOM 764 C CA . CYS A 1 99 ? -5.768 8.897 21.202 1.00 78.94 99 CYS A CA 1
ATOM 765 C C . CYS A 1 99 ? -7.168 9.226 21.744 1.00 78.94 99 CYS A C 1
ATOM 767 O O . CYS A 1 99 ? -7.317 9.490 22.935 1.00 78.94 99 CYS A O 1
ATOM 769 N N . SER A 1 100 ? -8.204 9.146 20.904 1.00 74.38 100 SER A N 1
ATOM 770 C CA . SER A 1 100 ? -9.599 9.351 21.309 1.00 74.38 100 SER A CA 1
ATOM 771 C C . SER A 1 100 ? -10.093 8.258 22.267 1.00 74.38 100 SER A C 1
ATOM 773 O O . SER A 1 100 ? -10.798 8.545 23.236 1.00 74.38 100 SER A O 1
ATOM 775 N N . GLN A 1 101 ? -9.685 7.004 22.051 1.00 67.12 101 GLN A N 1
ATOM 776 C CA . GLN A 1 101 ? -10.052 5.883 22.920 1.00 67.12 101 GLN A CA 1
ATOM 777 C C . GLN A 1 101 ? -9.234 5.817 24.214 1.00 67.12 101 GLN A C 1
ATOM 779 O O . GLN A 1 101 ? -9.760 5.351 25.222 1.00 67.12 101 GLN A O 1
ATOM 784 N N . ARG A 1 102 ? -8.005 6.355 24.249 1.00 60.28 102 ARG A N 1
ATOM 785 C CA . ARG A 1 102 ? -7.210 6.478 25.486 1.00 60.28 102 ARG A CA 1
ATOM 786 C C . ARG A 1 102 ? -7.930 7.259 26.590 1.00 60.28 102 ARG A C 1
ATOM 788 O O . ARG A 1 102 ? -7.742 6.942 27.756 1.00 60.28 102 ARG A O 1
ATOM 795 N N . GLY A 1 103 ? -8.797 8.212 26.241 1.00 55.81 103 GLY A N 1
ATOM 796 C CA . GLY A 1 103 ? -9.631 8.926 27.218 1.00 55.81 103 GLY A CA 1
ATOM 797 C C . GLY A 1 103 ? -10.812 8.112 27.767 1.00 55.81 103 GLY A C 1
ATOM 798 O O . GLY A 1 103 ? -11.344 8.447 28.818 1.00 55.81 103 GLY A O 1
ATOM 799 N N . LYS A 1 104 ? -11.222 7.038 27.079 1.00 54.16 104 LYS A N 1
ATOM 800 C CA . LYS A 1 104 ? -12.359 6.176 27.460 1.00 54.16 104 LYS A CA 1
ATOM 801 C C . LYS A 1 104 ? -11.931 4.825 28.045 1.00 54.16 104 LYS A C 1
ATOM 803 O O . LYS A 1 104 ? -12.763 4.126 28.610 1.00 54.16 104 LYS A O 1
ATOM 808 N N . ALA A 1 105 ? -10.649 4.473 27.939 1.00 51.44 105 ALA A N 1
ATOM 809 C CA . ALA A 1 105 ? -10.090 3.208 28.420 1.00 51.44 105 ALA A CA 1
ATOM 810 C C . ALA A 1 105 ? -9.916 3.122 29.953 1.00 51.44 105 ALA A C 1
ATOM 812 O O . ALA A 1 105 ? -9.533 2.069 30.446 1.00 51.44 105 ALA A O 1
ATOM 813 N N . TYR A 1 106 ? -10.215 4.189 30.704 1.00 49.66 106 TYR A N 1
ATOM 814 C CA . TYR A 1 106 ? -10.184 4.199 32.178 1.00 49.66 106 TY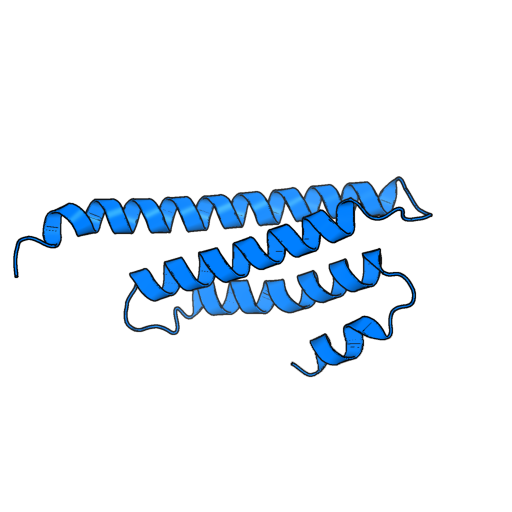R A CA 1
ATOM 815 C C . TYR A 1 106 ? -11.579 4.134 32.829 1.00 49.66 106 TYR A C 1
ATOM 817 O O . TYR A 1 106 ? -11.711 4.437 34.011 1.00 49.66 106 TYR A O 1
ATOM 825 N N . ALA A 1 107 ? -12.627 3.794 32.071 1.00 43.78 107 ALA A N 1
ATOM 826 C CA . ALA A 1 107 ? -14.010 3.755 32.565 1.00 43.78 107 ALA A CA 1
ATOM 827 C C . ALA A 1 107 ? -14.623 2.340 32.640 1.00 43.78 107 ALA A C 1
ATOM 829 O O . ALA A 1 107 ? -15.839 2.224 32.790 1.00 43.78 107 ALA A O 1
ATOM 830 N N . TYR A 1 108 ? -13.804 1.288 32.544 1.00 41.62 108 TYR A N 1
ATOM 831 C CA . TYR A 1 108 ? -14.201 -0.096 32.819 1.00 41.62 108 TYR A CA 1
ATOM 832 C C . TYR A 1 108 ? -13.231 -0.731 33.805 1.00 41.62 108 TYR A C 1
ATOM 834 O O . TYR A 1 108 ? -12.009 -0.597 33.570 1.00 41.62 108 TYR A O 1
#

pLDDT: mean 74.49, std 8.61, range [41.62, 85.44]

Organism: Noctiluca scintillans (NCBI:txid2966)

Radius of gyration: 16.91 Å; chains: 1; bounding box: 33×27×52 Å